Protein AF-A0A2J0M7K0-F1 (afdb_monomer_lite)

Secondary structure (DSSP, 8-state):
-EEEEE-----TTTTTTSTT--GGG-EETTEEHHHHHHHHHTT-TT--EEEEEE-TTTHHHHHHHHHTS---EEEEE----SGGG-

Foldseek 3Di:
DEEEAEQADPCVVCCVPPPQAGQQQDDDDNGGVVRVVCVVVVPPPVHPEYEYEYEPSCQVVVVVVVVVDPHHYHYHHPDHDDPVRD

Structure (mmCIF, N/CA/C/O backbone):
data_AF-A0A2J0M7K0-F1
#
_entry.id   AF-A0A2J0M7K0-F1
#
loop_
_atom_site.group_PDB
_atom_site.id
_atom_site.type_symbol
_atom_site.label_atom_id
_atom_site.label_alt_id
_atom_site.label_comp_id
_atom_site.label_asym_id
_atom_site.label_entity_id
_atom_site.label_seq_id
_atom_site.pdbx_PDB_ins_code
_atom_site.Cartn_x
_atom_site.Cartn_y
_atom_site.Cartn_z
_atom_site.occupancy
_atom_site.B_iso_or_equiv
_atom_site.auth_seq_id
_atom_site.auth_comp_id
_atom_site.auth_asym_id
_atom_site.auth_atom_id
_atom_site.pdbx_PDB_model_num
ATOM 1 N N . MET A 1 1 ? -15.753 9.344 8.412 1.00 91.88 1 MET A N 1
ATOM 2 C CA . MET A 1 1 ? -14.947 10.058 7.392 1.00 91.88 1 MET A CA 1
ATOM 3 C C . MET A 1 1 ? -13.969 9.069 6.781 1.00 91.88 1 MET A C 1
ATOM 5 O O . MET A 1 1 ? -13.496 8.193 7.492 1.00 91.88 1 MET A O 1
ATOM 9 N N . LYS A 1 2 ? -13.656 9.192 5.489 1.00 92.12 2 LYS A N 1
ATOM 10 C CA . LYS A 1 2 ? -12.650 8.347 4.829 1.00 92.12 2 LYS A CA 1
ATOM 11 C C . LYS A 1 2 ? -11.322 9.091 4.719 1.00 92.12 2 LYS A C 1
ATOM 13 O O . LYS A 1 2 ? -11.326 10.296 4.477 1.00 92.12 2 LYS A O 1
ATOM 18 N N . ALA A 1 3 ? -10.211 8.378 4.872 1.00 95.12 3 ALA A N 1
ATOM 19 C CA . ALA A 1 3 ? -8.877 8.900 4.589 1.00 95.12 3 ALA A CA 1
ATOM 20 C C . ALA A 1 3 ? -8.402 8.443 3.202 1.00 95.12 3 ALA A C 1
ATOM 22 O O . ALA A 1 3 ? -8.681 7.318 2.789 1.00 95.12 3 ALA A O 1
ATOM 23 N N . LEU A 1 4 ? -7.673 9.312 2.502 1.00 96.75 4 LEU A N 1
ATOM 24 C CA . LEU A 1 4 ? -7.034 9.018 1.221 1.00 96.75 4 LEU A CA 1
ATOM 25 C C . LEU A 1 4 ? -5.513 9.037 1.403 1.00 96.75 4 LEU A C 1
ATOM 27 O O . LEU A 1 4 ? -4.951 10.041 1.838 1.00 96.75 4 LEU A O 1
ATOM 31 N N . ILE A 1 5 ? -4.856 7.935 1.060 1.00 97.12 5 ILE A N 1
ATOM 32 C CA . ILE A 1 5 ? -3.407 7.749 1.122 1.00 97.12 5 ILE A CA 1
ATOM 33 C C . ILE A 1 5 ? -2.874 7.756 -0.312 1.00 97.12 5 ILE A C 1
ATOM 35 O O . ILE A 1 5 ? -3.261 6.926 -1.131 1.00 97.12 5 ILE A O 1
ATOM 39 N N . LEU A 1 6 ? -1.977 8.692 -0.618 1.00 97.12 6 LEU A N 1
ATOM 40 C CA . LEU A 1 6 ? -1.371 8.827 -1.944 1.00 97.12 6 LEU A CA 1
ATOM 41 C C . LEU A 1 6 ? -0.011 8.121 -1.971 1.00 97.12 6 LEU A C 1
ATOM 43 O O . LEU A 1 6 ? 0.965 8.614 -1.404 1.00 97.12 6 LEU A O 1
ATOM 47 N N . ALA A 1 7 ? 0.051 6.968 -2.636 1.00 96.56 7 ALA A N 1
ATOM 48 C CA . ALA A 1 7 ? 1.212 6.079 -2.676 1.00 96.56 7 ALA A CA 1
ATOM 49 C C . ALA A 1 7 ? 1.611 5.650 -4.108 1.00 96.56 7 ALA A C 1
ATOM 51 O O . ALA A 1 7 ? 2.321 4.662 -4.282 1.00 96.56 7 ALA A O 1
ATOM 52 N N . ALA A 1 8 ? 1.215 6.414 -5.132 1.00 95.62 8 ALA A N 1
ATOM 53 C CA . ALA A 1 8 ? 1.521 6.157 -6.548 1.00 95.62 8 ALA A CA 1
ATOM 54 C C . ALA A 1 8 ? 2.911 6.644 -7.013 1.00 95.62 8 ALA A C 1
ATOM 56 O O . ALA A 1 8 ? 3.255 6.595 -8.191 1.00 95.62 8 ALA A O 1
ATOM 57 N N . GLY A 1 9 ? 3.748 7.145 -6.103 1.00 92.12 9 GLY A N 1
ATOM 58 C CA . GLY A 1 9 ? 5.072 7.650 -6.462 1.00 92.12 9 GLY A CA 1
ATOM 59 C C . GLY A 1 9 ? 6.049 6.541 -6.872 1.00 92.12 9 GLY A C 1
ATOM 60 O O . GLY A 1 9 ? 6.249 5.582 -6.132 1.00 92.12 9 GLY A O 1
ATOM 61 N N . TYR A 1 10 ? 6.766 6.737 -7.983 1.00 89.62 10 TYR A N 1
ATOM 62 C CA . TYR A 1 10 ? 7.783 5.795 -8.483 1.00 89.62 10 TYR A CA 1
ATOM 63 C C . TYR A 1 10 ? 9.088 5.747 -7.670 1.00 89.62 10 TYR A C 1
ATOM 65 O O . TYR A 1 10 ? 9.947 4.907 -7.926 1.00 89.62 10 TYR A O 1
ATOM 73 N N . GLY A 1 11 ? 9.262 6.641 -6.689 1.00 84.12 11 GLY A N 1
ATOM 74 C CA . GLY A 1 11 ? 10.409 6.604 -5.777 1.00 84.12 11 GLY A CA 1
ATOM 75 C C . GLY A 1 11 ? 11.764 6.888 -6.435 1.00 84.12 11 GLY A C 1
ATOM 76 O O . GLY A 1 11 ? 12.780 6.465 -5.900 1.00 84.12 11 GLY A O 1
ATOM 77 N N . THR A 1 12 ? 11.809 7.618 -7.554 1.00 81.88 12 THR A N 1
ATOM 78 C CA . THR A 1 12 ? 13.010 7.800 -8.403 1.00 81.88 12 THR A CA 1
ATOM 79 C C . THR A 1 12 ? 14.269 8.287 -7.676 1.00 81.88 12 THR A C 1
ATOM 81 O O . THR A 1 12 ? 15.370 7.930 -8.066 1.00 81.88 12 THR A O 1
ATOM 84 N N . ARG A 1 13 ? 14.135 9.044 -6.578 1.00 82.19 13 ARG A N 1
ATOM 85 C CA . ARG A 1 13 ? 15.278 9.477 -5.744 1.00 82.19 13 ARG A CA 1
ATOM 86 C C . ARG A 1 13 ? 15.810 8.403 -4.788 1.00 82.19 13 ARG A C 1
ATOM 88 O O . ARG A 1 13 ? 16.935 8.517 -4.331 1.00 82.19 13 ARG A O 1
ATOM 95 N N . ILE A 1 14 ? 14.988 7.416 -4.429 1.00 76.19 14 ILE A N 1
ATOM 96 C CA . ILE A 1 14 ? 15.324 6.348 -3.469 1.00 76.19 14 ILE A CA 1
ATOM 97 C C . ILE A 1 14 ? 15.639 5.016 -4.170 1.00 76.19 14 ILE A C 1
ATOM 99 O O . ILE A 1 14 ? 16.179 4.106 -3.545 1.00 76.19 14 ILE A O 1
ATOM 103 N N . GLN A 1 15 ? 15.336 4.914 -5.471 1.00 65.50 15 GLN A N 1
ATOM 104 C CA . GLN A 1 15 ? 15.573 3.734 -6.310 1.00 65.50 15 GLN A CA 1
ATOM 105 C C . GLN A 1 15 ? 17.042 3.289 -6.363 1.00 65.50 15 GLN A C 1
ATOM 107 O O . GLN A 1 15 ? 17.296 2.114 -6.613 1.00 65.50 15 GLN A O 1
ATOM 112 N N . GLU A 1 16 ? 18.000 4.184 -6.092 1.00 65.69 16 GLU A N 1
ATOM 113 C CA . GLU A 1 16 ? 19.425 3.833 -5.969 1.00 65.69 16 GLU A CA 1
ATOM 114 C C . GLU A 1 16 ? 19.702 2.880 -4.794 1.00 65.69 16 GLU A C 1
ATOM 116 O O . GLU A 1 16 ? 20.692 2.154 -4.805 1.00 65.69 16 GLU A O 1
ATOM 121 N N . VAL A 1 17 ? 18.817 2.865 -3.792 1.00 67.81 17 VAL A N 1
ATOM 122 C CA . VAL A 1 17 ? 18.968 2.090 -2.553 1.00 67.81 17 VAL A CA 1
ATOM 123 C C . VAL A 1 17 ? 17.938 0.964 -2.465 1.00 67.81 17 VAL A C 1
ATOM 125 O O . VAL A 1 17 ? 18.253 -0.113 -1.967 1.00 67.81 17 VAL A O 1
ATOM 128 N N . VAL A 1 18 ? 16.718 1.183 -2.966 1.00 68.81 18 VAL A N 1
ATOM 129 C CA . VAL A 1 18 ? 15.634 0.193 -2.910 1.00 68.81 18 VAL A CA 1
ATOM 130 C C . VAL A 1 18 ? 15.056 -0.007 -4.307 1.00 68.81 18 VAL A C 1
ATOM 132 O O . VAL A 1 18 ? 14.192 0.742 -4.769 1.00 68.81 18 VAL A O 1
ATOM 135 N N . LYS A 1 19 ? 15.582 -1.009 -5.017 1.00 78.12 19 LYS A N 1
ATOM 136 C CA . LYS A 1 19 ? 15.135 -1.338 -6.369 1.00 78.12 19 LYS A CA 1
ATOM 137 C C . LYS A 1 19 ? 13.776 -2.034 -6.303 1.00 78.12 19 LYS A C 1
ATOM 139 O O . LYS A 1 19 ? 13.642 -3.072 -5.673 1.00 78.12 19 LYS A O 1
ATOM 144 N N . ASP A 1 20 ? 12.806 -1.471 -7.014 1.00 85.56 20 ASP A N 1
ATOM 145 C CA . ASP A 1 20 ? 11.489 -2.067 -7.278 1.00 85.56 20 ASP A CA 1
ATOM 146 C C . ASP A 1 20 ? 10.544 -2.262 -6.080 1.00 85.56 20 ASP A C 1
ATOM 148 O O . ASP A 1 20 ? 9.544 -2.964 -6.191 1.00 85.56 20 ASP A O 1
ATOM 152 N N . THR A 1 21 ? 10.798 -1.577 -4.965 1.00 90.88 21 THR A N 1
ATOM 153 C CA . THR A 1 21 ? 9.851 -1.467 -3.844 1.00 90.88 21 THR A CA 1
ATOM 154 C C . THR A 1 21 ? 9.286 -0.044 -3.790 1.00 90.88 21 THR A C 1
ATOM 156 O O . THR A 1 21 ? 10.066 0.918 -3.790 1.00 90.88 21 THR A O 1
ATOM 159 N N . PRO A 1 22 ? 7.955 0.152 -3.727 1.00 93.62 22 PRO A N 1
ATOM 160 C CA . PRO A 1 22 ? 7.377 1.474 -3.546 1.00 93.62 22 PRO A CA 1
ATOM 161 C C . PRO A 1 22 ? 7.801 2.036 -2.191 1.00 93.62 22 PRO A C 1
ATOM 163 O O . PRO A 1 22 ? 7.851 1.321 -1.192 1.00 93.62 22 PRO A O 1
ATOM 166 N N . LYS A 1 23 ? 8.043 3.351 -2.127 1.00 93.00 23 LYS A N 1
ATOM 167 C CA . LYS A 1 23 ? 8.541 4.008 -0.906 1.00 93.00 23 LYS A CA 1
ATOM 168 C C . LYS A 1 23 ? 7.707 3.666 0.333 1.00 93.00 23 LYS A C 1
ATOM 170 O O . LYS A 1 23 ? 8.271 3.460 1.398 1.00 93.00 23 LYS A O 1
ATOM 175 N N . ALA A 1 24 ? 6.383 3.612 0.197 1.00 95.44 24 ALA A N 1
ATOM 176 C CA . ALA A 1 24 ? 5.483 3.320 1.309 1.00 95.44 24 ALA A CA 1
ATOM 177 C C . ALA A 1 24 ? 5.694 1.919 1.919 1.00 95.44 24 ALA A C 1
ATOM 179 O O . ALA A 1 24 ? 5.407 1.737 3.095 1.00 95.44 24 ALA A O 1
ATOM 180 N N . LEU A 1 25 ? 6.235 0.959 1.162 1.00 95.31 25 LEU A N 1
ATOM 181 C CA . LEU A 1 25 ? 6.494 -0.406 1.631 1.00 95.31 25 LEU A CA 1
ATOM 182 C C . LEU A 1 25 ? 7.951 -0.636 2.064 1.00 95.31 25 LEU A C 1
ATOM 184 O O . LEU A 1 25 ? 8.316 -1.756 2.399 1.00 95.31 25 LEU A O 1
ATOM 188 N N . ILE A 1 26 ? 8.791 0.405 2.087 1.00 94.12 26 ILE A N 1
ATOM 189 C CA . ILE A 1 26 ? 10.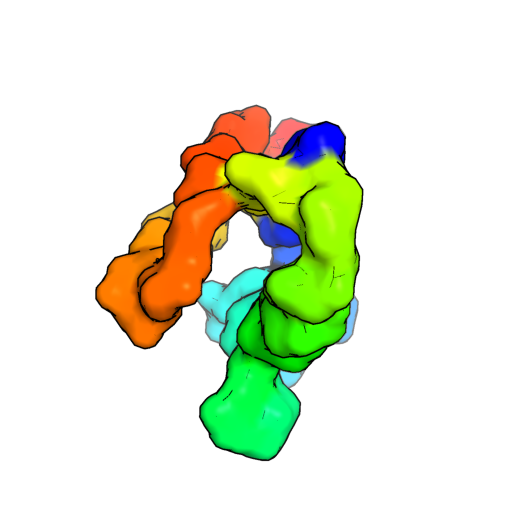145 0.299 2.645 1.00 94.12 26 ILE A CA 1
ATOM 190 C C . ILE A 1 26 ? 10.048 0.015 4.145 1.00 94.12 26 ILE A C 1
ATOM 192 O O . ILE A 1 26 ? 9.318 0.700 4.864 1.00 94.12 26 ILE A O 1
ATOM 196 N N . GLU A 1 27 ? 10.815 -0.963 4.618 1.00 93.88 27 GLU A N 1
ATOM 197 C CA . GLU A 1 27 ? 10.896 -1.315 6.032 1.00 93.88 27 GLU A CA 1
ATOM 198 C C . GLU A 1 27 ? 11.759 -0.323 6.822 1.00 93.88 27 GLU A C 1
ATOM 200 O O . GLU A 1 27 ? 12.877 0.028 6.439 1.00 93.88 27 GLU A O 1
ATOM 205 N N . ILE A 1 28 ? 11.234 0.116 7.965 1.00 94.12 28 ILE A N 1
ATOM 206 C CA . ILE A 1 28 ? 11.945 0.860 9.002 1.00 94.12 28 ILE A CA 1
ATOM 207 C C . ILE A 1 28 ? 11.809 0.060 10.298 1.00 94.12 28 ILE A C 1
ATOM 209 O O . ILE A 1 28 ? 10.769 0.087 10.963 1.00 94.12 28 ILE A O 1
ATOM 213 N N . GLY A 1 29 ? 12.873 -0.663 10.653 1.00 94.12 29 GLY A N 1
ATOM 214 C CA . GLY A 1 29 ? 12.836 -1.646 11.733 1.00 94.12 29 GLY A CA 1
ATOM 215 C C . GLY A 1 29 ? 12.121 -2.916 11.275 1.00 94.12 29 GLY A C 1
ATOM 216 O O . GLY A 1 29 ? 12.542 -3.534 10.309 1.00 94.12 29 GLY A O 1
ATOM 217 N N . ASN A 1 30 ? 11.050 -3.301 11.968 1.00 94.00 30 ASN A N 1
ATOM 218 C CA . ASN A 1 30 ? 10.252 -4.502 11.686 1.00 94.00 30 ASN A CA 1
ATOM 219 C C . ASN A 1 30 ? 8.882 -4.194 11.052 1.00 94.00 30 ASN A C 1
ATOM 221 O O . ASN A 1 30 ? 7.963 -5.003 11.159 1.00 94.00 30 ASN A O 1
ATOM 225 N N . LYS A 1 31 ? 8.723 -2.991 10.494 1.00 96.00 31 LYS A N 1
ATOM 226 C CA . LYS A 1 31 ? 7.465 -2.448 9.972 1.00 96.00 31 LYS A CA 1
ATOM 227 C C . LYS A 1 31 ? 7.740 -1.597 8.743 1.00 96.00 31 LYS A C 1
ATOM 229 O O . LYS A 1 31 ? 8.740 -0.879 8.708 1.00 96.00 31 LYS A O 1
ATOM 234 N N . THR A 1 32 ? 6.850 -1.625 7.766 1.00 96.62 32 THR A N 1
ATOM 235 C CA . THR A 1 32 ? 6.891 -0.720 6.616 1.00 96.62 32 THR A CA 1
ATOM 236 C C . THR A 1 32 ? 6.548 0.716 7.023 1.00 96.62 32 THR A C 1
ATOM 238 O O . THR A 1 32 ? 5.915 0.956 8.054 1.00 96.62 32 THR A O 1
ATOM 241 N N . ILE A 1 33 ? 6.929 1.703 6.203 1.00 95.81 33 ILE A N 1
ATOM 242 C CA . ILE A 1 33 ? 6.472 3.097 6.372 1.00 95.81 33 ILE A CA 1
ATOM 243 C C . ILE A 1 33 ? 4.940 3.161 6.455 1.00 95.81 33 ILE A C 1
ATOM 245 O O . ILE A 1 33 ? 4.395 3.934 7.247 1.00 95.81 33 ILE A O 1
ATOM 249 N N . LEU A 1 34 ? 4.250 2.350 5.653 1.00 96.50 34 LEU A N 1
ATOM 250 C CA . LEU A 1 34 ? 2.797 2.283 5.635 1.00 96.50 34 LEU A CA 1
ATOM 251 C C . LEU A 1 34 ? 2.229 1.748 6.957 1.00 96.50 34 LEU A C 1
ATOM 253 O O . LEU A 1 34 ? 1.256 2.311 7.455 1.00 96.50 34 LEU A O 1
ATOM 257 N N . ASP A 1 35 ? 2.865 0.755 7.578 1.00 96.38 35 ASP A N 1
ATOM 258 C CA . ASP A 1 35 ? 2.440 0.225 8.883 1.00 96.38 35 ASP A CA 1
ATOM 259 C C . ASP A 1 35 ? 2.512 1.296 9.967 1.00 96.38 35 ASP A C 1
ATOM 261 O O . ASP A 1 35 ? 1.550 1.500 10.707 1.00 96.38 35 ASP A O 1
ATOM 265 N N . HIS A 1 36 ? 3.626 2.035 10.020 1.00 96.25 36 HIS A N 1
ATOM 266 C CA . HIS A 1 36 ? 3.787 3.149 10.960 1.00 96.25 36 HIS A CA 1
ATOM 267 C C . HIS A 1 36 ? 2.684 4.202 10.779 1.00 96.25 36 HIS A C 1
ATOM 269 O O . HIS A 1 36 ? 2.161 4.721 11.766 1.00 96.25 36 HIS A O 1
ATOM 275 N N . LEU A 1 37 ? 2.283 4.489 9.534 1.00 95.25 37 LEU A N 1
ATOM 276 C CA . LEU A 1 37 ? 1.180 5.408 9.239 1.00 95.25 37 LEU A CA 1
ATOM 277 C C . LEU A 1 37 ? -0.171 4.854 9.722 1.00 95.25 37 LEU A C 1
ATOM 279 O O . LEU A 1 37 ? -0.909 5.552 10.418 1.00 95.25 37 LEU A O 1
ATOM 283 N N . PHE A 1 38 ? -0.508 3.607 9.387 1.00 94.12 38 PHE A N 1
ATOM 284 C CA . PHE A 1 38 ? -1.781 3.000 9.794 1.00 94.12 38 PHE A CA 1
ATOM 285 C C . PHE A 1 38 ? -1.901 2.843 11.312 1.00 94.12 38 PHE A C 1
ATOM 287 O O . PHE A 1 38 ? -2.992 3.016 11.859 1.00 94.12 38 PHE A O 1
ATOM 294 N N . GLU A 1 39 ? -0.797 2.593 12.018 1.00 92.81 39 GLU A N 1
ATOM 295 C CA . GLU A 1 39 ? -0.786 2.567 13.481 1.00 92.81 39 GLU A CA 1
ATOM 296 C C . GLU A 1 39 ? -1.156 3.908 14.105 1.00 92.81 39 GLU A C 1
ATOM 298 O O . GLU A 1 39 ? -1.778 3.919 15.164 1.00 92.81 39 GLU A O 1
ATOM 303 N N . GLN A 1 40 ? -0.827 5.028 13.461 1.00 91.38 40 GLN A N 1
ATOM 304 C CA . GLN A 1 40 ? -1.250 6.351 13.917 1.00 91.38 40 GLN A CA 1
ATOM 305 C C . GLN A 1 40 ? -2.717 6.622 13.563 1.00 91.38 40 GLN A C 1
ATOM 307 O O . GLN A 1 40 ? -3.478 7.116 14.396 1.00 91.38 40 GLN A O 1
ATOM 312 N N . LEU A 1 41 ? -3.133 6.264 12.345 1.00 91.81 41 LEU A N 1
ATOM 313 C CA . LEU A 1 41 ? -4.473 6.567 11.838 1.00 91.81 41 LEU A CA 1
ATOM 314 C C . LEU A 1 41 ? -5.578 5.721 12.483 1.00 91.81 41 LEU A C 1
ATOM 316 O O . LEU A 1 41 ? -6.685 6.221 12.672 1.00 91.81 41 LEU A O 1
ATOM 320 N N . ARG A 1 42 ? -5.304 4.466 12.867 1.00 85.69 42 ARG A N 1
ATOM 321 C CA . ARG A 1 42 ? -6.315 3.569 13.466 1.00 85.69 42 ARG A CA 1
ATOM 322 C C . ARG A 1 42 ? -6.891 4.076 14.791 1.00 85.69 42 ARG A C 1
ATOM 324 O O . ARG A 1 42 ? -7.956 3.632 15.202 1.00 85.69 42 ARG A O 1
ATOM 331 N N . PHE A 1 43 ? -6.192 4.987 15.469 1.00 87.94 43 PHE A N 1
ATOM 332 C CA . PHE A 1 43 ? -6.652 5.583 16.724 1.00 87.94 43 PHE A CA 1
ATOM 333 C C . PHE A 1 43 ? -7.519 6.831 16.520 1.00 87.94 43 PHE A C 1
ATOM 335 O O . PHE A 1 43 ? -7.962 7.418 17.504 1.00 87.94 43 PHE A O 1
ATOM 342 N N . MET A 1 44 ? -7.774 7.249 15.275 1.00 92.31 44 MET A N 1
ATOM 343 C CA . MET A 1 44 ? -8.629 8.395 14.966 1.00 92.31 44 MET A CA 1
ATOM 344 C C . MET A 1 44 ? -10.104 7.966 14.897 1.00 92.31 44 MET A C 1
ATOM 346 O O . MET A 1 44 ? -10.508 7.363 13.903 1.00 92.31 44 MET A O 1
ATOM 350 N N . PRO A 1 45 ? -10.958 8.325 15.879 1.00 90.38 45 PRO A N 1
ATOM 351 C CA . PRO A 1 45 ? -12.335 7.821 15.945 1.00 90.38 45 PRO A CA 1
ATOM 352 C C . PRO A 1 45 ? -13.237 8.318 14.808 1.00 90.38 45 PRO A C 1
ATOM 354 O O . PRO A 1 45 ? -14.308 7.769 14.575 1.00 90.38 45 PRO A O 1
ATOM 357 N N . CYS A 1 46 ? -12.838 9.389 14.117 1.00 93.25 46 CYS A N 1
ATOM 358 C CA . CYS A 1 46 ? -13.593 9.952 13.002 1.00 93.25 46 CYS A CA 1
ATOM 359 C C . CYS A 1 46 ? -13.385 9.198 11.679 1.00 93.25 46 CYS A C 1
ATOM 361 O O . CYS A 1 46 ? -14.139 9.441 10.728 1.00 93.25 46 CYS A O 1
ATOM 363 N N . LEU A 1 47 ? -12.379 8.319 11.596 1.00 92.81 47 LEU A N 1
ATOM 364 C CA . LEU A 1 47 ? -12.069 7.552 10.396 1.00 92.81 47 LEU A CA 1
ATOM 365 C C . LEU A 1 47 ? -12.817 6.216 10.401 1.00 92.81 47 LEU A C 1
ATOM 367 O O . LEU A 1 47 ? -12.706 5.435 11.337 1.00 92.81 47 LEU A O 1
ATOM 371 N N . ASP A 1 48 ? -13.562 5.948 9.330 1.00 91.00 48 ASP A N 1
ATOM 372 C CA . ASP A 1 48 ? -14.337 4.711 9.142 1.00 91.00 48 ASP A CA 1
ATOM 373 C C . ASP A 1 48 ? -13.879 3.912 7.906 1.00 91.00 48 ASP A C 1
ATOM 375 O O . ASP A 1 48 ? -14.546 2.973 7.472 1.00 91.00 48 ASP A O 1
ATOM 379 N N . GLY A 1 49 ? -12.758 4.297 7.287 1.00 91.44 49 GLY A N 1
ATOM 380 C CA . GLY A 1 49 ? -12.142 3.563 6.184 1.00 91.44 49 GLY A CA 1
ATOM 381 C C . GLY A 1 49 ? -11.060 4.348 5.448 1.00 91.44 49 GLY A C 1
ATOM 382 O O . GLY A 1 49 ? -10.908 5.560 5.629 1.00 91.44 49 GLY A O 1
ATOM 383 N N . PHE A 1 50 ? -10.332 3.632 4.595 1.00 96.38 50 PHE A N 1
ATOM 384 C CA . PHE A 1 50 ? -9.147 4.127 3.905 1.00 96.38 50 PHE A CA 1
ATOM 385 C C . PHE A 1 50 ? -9.201 3.787 2.419 1.00 96.38 50 PHE A C 1
ATOM 387 O O . PHE A 1 50 ? -9.552 2.666 2.055 1.00 96.38 50 PHE A O 1
ATOM 394 N N . TYR A 1 51 ? -8.783 4.733 1.588 1.00 97.75 51 TYR A N 1
ATOM 395 C CA . TYR A 1 51 ? -8.409 4.500 0.198 1.00 97.75 51 TYR A CA 1
ATOM 396 C C . TYR A 1 51 ? -6.902 4.687 0.069 1.00 97.75 51 TYR A C 1
ATOM 398 O O . TYR A 1 51 ? -6.364 5.673 0.573 1.00 97.75 51 TYR A O 1
ATOM 406 N N . LEU A 1 52 ? -6.222 3.773 -0.610 1.00 98.25 52 LEU A N 1
ATOM 407 C CA . LEU A 1 52 ? -4.815 3.889 -0.972 1.00 98.25 52 LEU A CA 1
ATOM 408 C C . LEU A 1 52 ? -4.715 3.904 -2.491 1.00 98.25 52 LEU A C 1
ATOM 410 O O . LEU A 1 52 ? -5.048 2.921 -3.140 1.00 98.25 52 LEU A O 1
ATOM 414 N N . VAL A 1 53 ? -4.250 5.015 -3.051 1.00 98.38 53 VAL A N 1
ATOM 415 C CA . VAL A 1 53 ? -4.012 5.140 -4.492 1.00 98.38 53 VAL A CA 1
ATOM 416 C C . VAL A 1 53 ? -2.563 4.791 -4.780 1.00 98.38 53 VAL A C 1
ATOM 418 O O . VAL A 1 53 ? -1.653 5.348 -4.158 1.00 98.38 53 VAL A O 1
ATOM 421 N N . THR A 1 54 ? -2.344 3.886 -5.722 1.00 97.94 54 THR A N 1
ATOM 422 C CA . THR A 1 54 ? -1.022 3.510 -6.213 1.00 97.94 54 THR A CA 1
ATOM 423 C C . THR A 1 54 ? -1.008 3.436 -7.737 1.00 97.94 54 THR A C 1
ATOM 425 O O . THR A 1 54 ? -2.047 3.572 -8.373 1.00 97.94 54 THR A O 1
ATOM 428 N N . ASN A 1 55 ? 0.179 3.259 -8.306 1.00 96.56 55 ASN A N 1
ATOM 429 C CA . ASN A 1 55 ? 0.350 3.089 -9.740 1.00 96.56 55 ASN A CA 1
ATOM 430 C C . ASN A 1 55 ? 0.250 1.613 -10.134 1.00 96.56 55 ASN A C 1
ATOM 432 O O . ASN A 1 55 ? 0.446 0.721 -9.300 1.00 96.56 55 ASN A O 1
ATOM 436 N N . HIS A 1 56 ? 0.030 1.364 -11.421 1.00 96.62 56 HIS A N 1
ATOM 437 C CA . HIS A 1 56 ? -0.149 0.022 -11.965 1.00 96.62 56 HIS A CA 1
ATOM 438 C C . HIS A 1 56 ? 1.050 -0.878 -11.657 1.00 96.62 56 HIS A C 1
ATOM 440 O O . HIS A 1 56 ? 0.905 -2.031 -11.255 1.00 96.62 56 HIS A O 1
ATOM 446 N N . LYS A 1 57 ? 2.262 -0.314 -1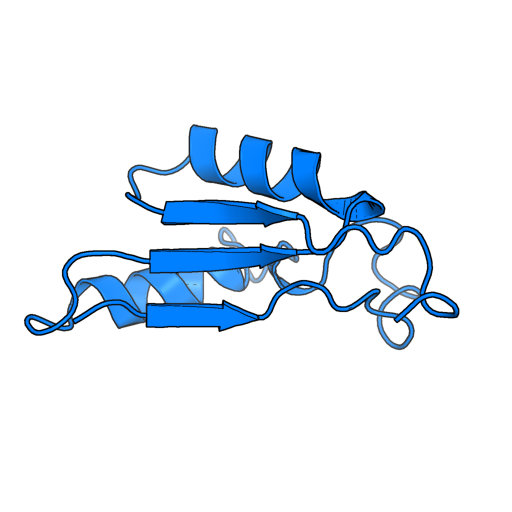1.756 1.00 94.00 57 LYS A N 1
ATOM 447 C CA . LYS A 1 57 ? 3.519 -1.027 -11.506 1.00 94.00 57 LYS A CA 1
ATOM 448 C C . LYS A 1 57 ? 3.594 -1.625 -10.093 1.00 94.00 57 LYS A C 1
ATOM 450 O O . LYS A 1 57 ? 4.154 -2.707 -9.923 1.00 94.00 57 LYS A O 1
ATOM 455 N N . PHE A 1 58 ? 3.098 -0.920 -9.078 1.00 95.94 58 PHE A N 1
ATOM 456 C CA . PHE A 1 58 ? 3.209 -1.337 -7.677 1.00 95.94 58 PHE A CA 1
ATOM 457 C C . P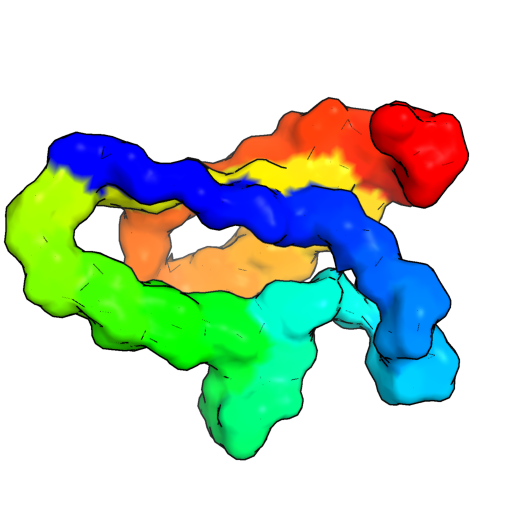HE A 1 58 ? 1.904 -1.857 -7.072 1.00 95.94 58 PHE A C 1
ATOM 459 O O . PHE A 1 58 ? 1.921 -2.294 -5.920 1.00 95.94 58 PHE A O 1
ATOM 466 N N . TYR A 1 59 ? 0.805 -1.865 -7.829 1.00 97.88 59 TYR A N 1
ATOM 467 C CA . TYR A 1 59 ? -0.518 -2.287 -7.369 1.00 97.88 59 TYR A CA 1
ATOM 468 C C . TYR A 1 59 ? -0.501 -3.625 -6.621 1.00 97.88 59 TYR A C 1
ATOM 470 O O . TYR A 1 59 ? -0.897 -3.692 -5.453 1.00 97.88 59 TYR A O 1
ATOM 478 N N . ASP A 1 60 ? 0.056 -4.666 -7.242 1.00 97.69 60 ASP A N 1
ATOM 479 C CA . ASP A 1 60 ? 0.101 -6.010 -6.661 1.00 97.69 60 ASP A CA 1
ATOM 480 C C . ASP A 1 60 ? 0.896 -6.067 -5.349 1.00 97.69 60 ASP A C 1
ATOM 482 O O . ASP A 1 60 ? 0.563 -6.845 -4.452 1.00 97.69 60 ASP A O 1
ATOM 486 N N . GLN A 1 61 ? 1.908 -5.208 -5.183 1.00 97.19 61 GLN A N 1
ATOM 487 C CA . GLN A 1 61 ? 2.687 -5.145 -3.945 1.00 97.19 61 GLN A CA 1
ATOM 488 C C . GLN A 1 61 ? 1.853 -4.586 -2.787 1.00 97.19 61 GLN A C 1
ATOM 490 O O . GLN A 1 61 ? 1.923 -5.100 -1.671 1.00 97.19 61 GLN A O 1
ATOM 495 N N . PHE A 1 62 ? 1.015 -3.577 -3.043 1.00 97.88 62 PHE A N 1
ATOM 496 C CA . PHE A 1 62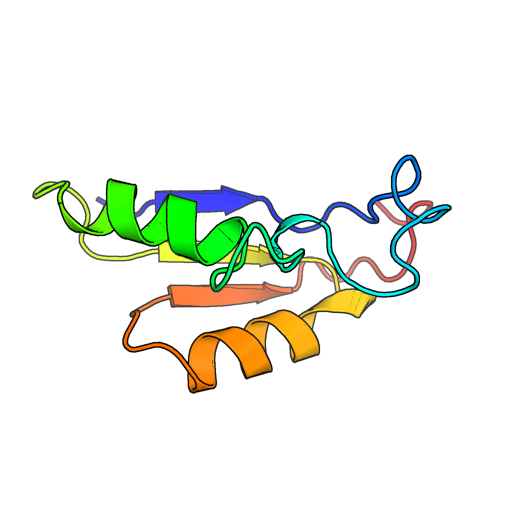 ? 0.086 -3.068 -2.032 1.00 97.88 62 PHE A CA 1
ATOM 497 C C . PHE A 1 62 ? -1.032 -4.069 -1.732 1.00 97.88 62 PHE A C 1
ATOM 499 O O . PHE A 1 62 ? -1.428 -4.197 -0.573 1.00 97.88 62 PHE A O 1
ATOM 506 N N . VAL A 1 63 ? -1.521 -4.811 -2.734 1.00 97.56 63 VAL A N 1
ATOM 507 C CA . VAL A 1 63 ? -2.505 -5.886 -2.515 1.00 97.56 63 VAL A CA 1
ATOM 508 C C . VAL A 1 63 ? -1.915 -6.980 -1.628 1.00 97.56 63 VAL A C 1
ATOM 510 O O . VAL A 1 63 ? -2.567 -7.404 -0.671 1.00 97.56 63 VAL A O 1
ATOM 513 N N . ALA A 1 64 ? -0.674 -7.395 -1.897 1.00 97.12 64 ALA A N 1
ATOM 514 C CA . ALA A 1 64 ? 0.048 -8.347 -1.062 1.00 97.12 64 ALA A CA 1
ATOM 515 C C . ALA A 1 64 ? 0.222 -7.824 0.370 1.00 97.12 64 ALA A C 1
ATOM 517 O O . ALA A 1 64 ? -0.097 -8.545 1.313 1.00 97.12 64 ALA A O 1
ATOM 518 N N . TRP A 1 65 ? 0.638 -6.563 0.533 1.00 97.00 65 TRP A N 1
ATOM 519 C CA . TRP A 1 65 ? 0.745 -5.919 1.844 1.00 97.00 65 TRP A CA 1
ATOM 520 C C . TRP A 1 65 ? -0.597 -5.911 2.592 1.00 97.00 65 TRP A C 1
ATOM 522 O O . TRP A 1 65 ? -0.654 -6.325 3.744 1.00 97.00 65 TRP A O 1
ATOM 532 N N . ARG A 1 66 ? -1.710 -5.537 1.951 1.00 96.06 66 ARG A N 1
ATOM 533 C CA . ARG A 1 66 ? -3.032 -5.550 2.604 1.00 96.06 66 ARG A CA 1
ATOM 534 C C . ARG A 1 66 ? -3.411 -6.948 3.091 1.00 96.06 66 ARG A C 1
ATOM 536 O O . ARG A 1 66 ? -3.978 -7.078 4.165 1.00 96.06 66 ARG A O 1
ATOM 543 N N . ASN A 1 67 ? -3.097 -7.993 2.328 1.00 95.50 67 ASN A N 1
ATOM 544 C CA . ASN A 1 67 ? -3.453 -9.367 2.693 1.00 95.50 67 ASN A CA 1
ATOM 545 C C . ASN A 1 67 ? -2.684 -9.893 3.921 1.00 95.50 67 ASN A C 1
ATOM 547 O O . ASN A 1 67 ? -3.084 -10.908 4.488 1.00 95.50 67 ASN A O 1
ATOM 551 N N . THR A 1 68 ? -1.601 -9.229 4.339 1.00 94.44 68 THR A N 1
ATOM 552 C CA . THR A 1 68 ? -0.861 -9.567 5.564 1.00 94.44 68 THR A CA 1
ATOM 553 C C . THR A 1 68 ? -1.251 -8.710 6.770 1.00 94.44 68 THR A C 1
ATOM 555 O O . THR A 1 68 ? -0.725 -8.932 7.861 1.00 94.44 68 THR A O 1
ATOM 558 N N . HIS A 1 69 ? -2.186 -7.768 6.608 1.00 91.62 69 HIS A N 1
ATOM 559 C CA . HIS A 1 69 ? -2.582 -6.813 7.639 1.00 91.62 69 HIS A CA 1
ATOM 560 C C . HIS A 1 69 ? -4.090 -6.845 7.893 1.00 91.62 69 HIS A C 1
ATOM 562 O O . HIS A 1 69 ? -4.901 -6.897 6.973 1.00 91.62 69 HIS A O 1
ATOM 568 N N . ASP A 1 70 ? -4.478 -6.736 9.162 1.00 87.81 70 ASP A N 1
ATOM 569 C CA . ASP A 1 70 ? -5.879 -6.571 9.557 1.00 87.81 70 ASP A CA 1
ATOM 570 C C . ASP A 1 70 ? -6.299 -5.095 9.429 1.00 87.81 70 ASP A C 1
ATOM 572 O O . ASP A 1 70 ? -6.454 -4.369 10.412 1.00 87.81 70 ASP A O 1
ATOM 576 N N . VAL A 1 71 ? -6.374 -4.607 8.186 1.00 84.69 71 VAL A N 1
ATOM 577 C CA . VAL A 1 71 ? -6.741 -3.221 7.860 1.00 84.69 71 VAL A CA 1
ATOM 578 C C . VAL A 1 71 ? -7.775 -3.173 6.736 1.00 84.69 71 VAL A C 1
ATOM 580 O O . VAL A 1 71 ? -7.595 -3.734 5.656 1.00 84.69 71 VAL A O 1
ATOM 583 N N . SER A 1 72 ? -8.866 -2.440 6.966 1.00 87.81 72 SER A N 1
ATOM 584 C CA . SER A 1 72 ? -9.898 -2.201 5.951 1.00 87.81 72 SER A CA 1
ATOM 585 C C . SER A 1 72 ? -9.498 -1.033 5.042 1.00 87.81 72 SER A C 1
ATOM 587 O O . SER A 1 72 ? -9.915 0.110 5.260 1.00 87.81 72 SER A O 1
ATOM 589 N N . VAL A 1 73 ? -8.689 -1.328 4.023 1.00 95.50 73 VAL A N 1
ATOM 590 C CA . VAL A 1 73 ? -8.244 -0.375 2.993 1.00 95.50 73 VAL A CA 1
ATOM 591 C C . VAL A 1 73 ? -8.611 -0.849 1.588 1.00 95.50 73 VAL A C 1
ATOM 593 O O . VAL A 1 73 ? -8.384 -2.001 1.210 1.00 95.50 73 VAL A O 1
ATOM 596 N N . GLU A 1 74 ? -9.164 0.067 0.802 1.00 97.50 74 GLU A N 1
ATOM 597 C CA . GLU A 1 74 ? -9.407 -0.119 -0.623 1.00 97.50 74 GLU A CA 1
ATOM 598 C C . GLU A 1 74 ? -8.207 0.399 -1.418 1.00 97.50 74 GLU A C 1
ATOM 600 O O . GLU A 1 74 ? -7.793 1.545 -1.246 1.00 97.50 74 GLU A O 1
ATOM 605 N N . ILE A 1 75 ? -7.625 -0.457 -2.259 1.00 98.25 75 ILE A N 1
ATOM 606 C CA . ILE A 1 75 ? -6.455 -0.113 -3.071 1.00 98.25 75 ILE A CA 1
ATOM 607 C C . ILE A 1 75 ? -6.929 0.204 -4.483 1.00 98.25 75 ILE A C 1
ATOM 609 O O . ILE A 1 75 ? -7.558 -0.633 -5.131 1.00 98.25 75 ILE A O 1
ATOM 613 N N . LEU A 1 76 ? -6.603 1.406 -4.942 1.00 98.38 76 LEU A N 1
ATOM 614 C CA . LEU A 1 76 ? -6.976 1.944 -6.240 1.00 98.38 76 LEU A CA 1
ATOM 615 C C . LEU A 1 76 ? -5.728 2.049 -7.119 1.00 98.38 76 LEU A C 1
ATOM 617 O O . LEU A 1 76 ? -4.725 2.627 -6.700 1.00 98.38 76 LEU A O 1
ATOM 621 N N . ASP A 1 77 ? -5.811 1.492 -8.323 1.00 97.62 77 ASP A N 1
ATOM 622 C CA . ASP A 1 77 ? -4.827 1.691 -9.386 1.00 97.62 77 ASP A CA 1
ATOM 623 C C . ASP A 1 77 ? -5.163 2.984 -10.142 1.00 97.62 77 ASP A C 1
ATOM 625 O O . ASP A 1 77 ? -6.298 3.156 -10.592 1.00 97.62 77 ASP A O 1
ATOM 629 N N . ASP A 1 78 ? -4.204 3.899 -10.265 1.00 96.00 78 ASP A N 1
ATOM 630 C CA . ASP A 1 78 ? -4.361 5.124 -11.055 1.00 96.00 78 ASP A CA 1
ATOM 631 C C . ASP A 1 78 ? -4.133 4.922 -12.565 1.00 96.00 78 ASP A C 1
ATOM 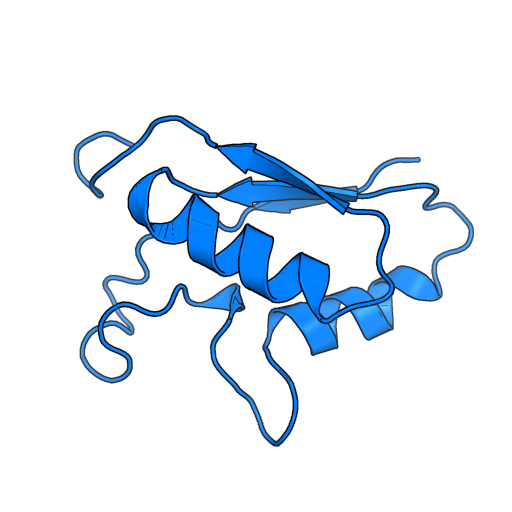633 O O . ASP A 1 78 ? -4.372 5.838 -13.352 1.00 96.00 78 ASP A O 1
ATOM 637 N N . GLY A 1 79 ? -3.712 3.722 -12.979 1.00 95.25 79 GLY A N 1
ATOM 638 C CA . GLY A 1 79 ? -3.490 3.333 -14.370 1.00 95.25 79 GLY A CA 1
ATOM 639 C C . GLY A 1 79 ? -2.130 3.744 -14.937 1.00 95.25 79 GLY A C 1
ATOM 640 O O . GLY A 1 79 ? -1.803 3.368 -16.065 1.00 95.25 79 GLY A O 1
ATOM 641 N N . THR A 1 80 ? -1.308 4.475 -14.182 1.00 95.06 80 THR A N 1
ATOM 642 C CA . THR A 1 80 ? 0.0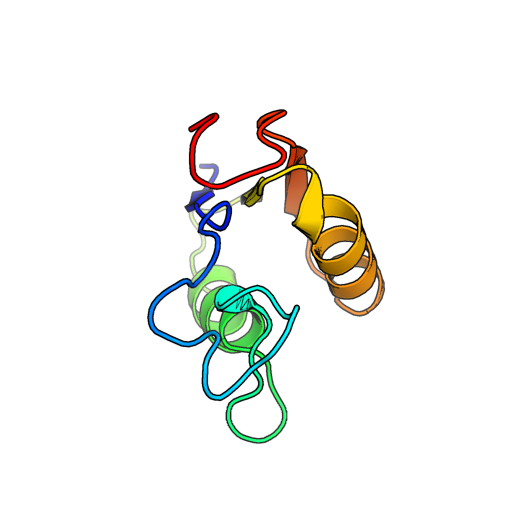23 4.897 -14.633 1.00 95.06 80 THR A CA 1
ATOM 643 C C . THR A 1 80 ? 1.013 3.738 -14.513 1.00 95.06 80 THR A C 1
ATOM 645 O O . THR A 1 80 ? 1.079 3.039 -13.501 1.00 95.06 80 THR A O 1
ATOM 648 N N . SER A 1 81 ? 1.817 3.493 -15.551 1.00 91.50 81 SER A N 1
ATOM 649 C CA . SER A 1 81 ? 2.781 2.373 -15.566 1.00 91.50 81 SER A CA 1
ATOM 650 C C . SER A 1 81 ? 4.241 2.826 -15.490 1.00 91.50 81 SER A C 1
ATOM 652 O O . SER A 1 81 ? 5.100 2.064 -15.037 1.00 91.50 81 SER A O 1
ATOM 654 N N . CYS A 1 82 ? 4.530 4.079 -15.846 1.00 85.00 82 CYS A N 1
ATOM 655 C CA . CYS A 1 82 ? 5.834 4.707 -15.661 1.00 85.00 82 CYS A CA 1
ATOM 656 C C . CYS A 1 82 ? 5.714 6.164 -15.189 1.00 85.00 82 CYS A C 1
ATOM 658 O O . CYS A 1 82 ? 4.634 6.747 -15.150 1.00 85.00 82 CYS A O 1
ATOM 660 N N . ASN A 1 83 ? 6.845 6.754 -14.797 1.00 81.62 83 ASN A N 1
ATOM 661 C CA . ASN A 1 83 ? 6.873 8.105 -14.239 1.00 81.62 83 ASN A CA 1
ATOM 662 C C . ASN A 1 83 ? 6.515 9.182 -15.277 1.00 81.62 83 ASN A C 1
ATOM 664 O O . ASN A 1 83 ? 6.092 10.273 -14.902 1.00 81.62 83 ASN A O 1
ATOM 668 N N . GLU A 1 84 ? 6.700 8.875 -16.556 1.00 83.50 84 GLU A N 1
ATOM 669 C CA . GLU A 1 84 ? 6.410 9.741 -17.694 1.00 83.50 84 GLU A CA 1
ATOM 670 C C . GLU A 1 84 ? 4.911 9.782 -18.036 1.00 83.50 84 GLU A C 1
ATOM 672 O O . GLU A 1 84 ? 4.462 10.763 -18.624 1.00 83.50 84 GLU A O 1
ATOM 677 N N . ASP A 1 85 ? 4.139 8.774 -17.615 1.00 75.44 85 ASP A N 1
ATOM 678 C CA . ASP A 1 85 ? 2.696 8.644 -17.877 1.00 75.44 85 ASP A CA 1
ATOM 679 C C . ASP A 1 85 ? 1.815 9.293 -16.788 1.00 75.44 85 ASP A C 1
ATOM 681 O O . ASP A 1 85 ? 0.599 9.101 -16.784 1.00 75.44 85 ASP A O 1
ATOM 685 N N . ARG A 1 86 ? 2.425 10.009 -15.833 1.00 63.62 86 ARG A N 1
ATOM 686 C CA . ARG A 1 86 ? 1.763 10.558 -14.638 1.00 63.62 86 ARG A CA 1
ATOM 687 C C . ARG A 1 86 ? 1.102 11.916 -14.858 1.00 63.62 86 ARG A C 1
ATOM 689 O O . ARG A 1 86 ? 1.771 12.823 -15.400 1.00 63.62 86 ARG A O 1
#

Sequence (86 aa):
MKALILAAGYGTRIQEVVKDTPKALIEIGNKTILDHLFEQLRFMPCLDGFYLVTNHKFYDQFVAWRNTHDVSVEILDDGTSCNEDR

pLDDT: mean 91.31, std 8.1, range [63.62, 98.38]

Radius of gyration: 13.04 Å; chains: 1; bounding box: 34×20×35 Å